Protein AF-Q7N410-F1 (afdb_monomer)

Radius of gyration: 13.57 Å; Cα contacts (8 Å, |Δi|>4): 132; chains: 1; bounding box: 37×26×32 Å

Organism: Photorhabdus laumondii subsp. laumondii (strain DSM 15139 / CIP 105565 / TT01) (NCBI:txid243265)

Nearest PDB structures (foldseek):
  3bji-assembly1_D  TM=5.152E-01  e=6.276E-02  Homo sapiens
  2x3f-assembly1_B  TM=4.974E-01  e=6.696E-02  Staphylococcus aureus subsp. aureus MRSA252
  6bqz-assembly2_B  TM=3.539E-01  e=7.622E-02  Acinetobacter baumannii
  8u9c-assembly1_A  TM=3.492E-01  e=2.148E-01  Saccharomyces cerevisiae
  8ua0-assembly1_A  TM=3.432E-01  e=2.148E-01  Saccharomyces cerevisiae

Mean predicted aligned error: 3.31 Å

Solvent-accessible surface area (backbone atoms only — not comparable to full-atom values): 5474 Å² total; per-residue (Å²): 109,70,72,56,56,52,49,27,36,76,66,63,38,63,44,75,66,71,65,65,55,78,85,38,68,70,43,63,73,53,60,43,56,53,35,43,75,39,44,89,51,43,77,36,28,41,36,36,40,50,71,73,54,64,71,37,65,29,86,87,77,73,39,61,58,49,72,65,57,52,52,49,40,36,41,75,46,38,36,39,77,40,77,48,69,33,72,81,44,84,84,64,64,126

Foldseek 3Di:
DLVVLVVQLVVQHEDEDAAQQPPDPVCVVPPQVSLQVCQVSHNAYEYEHEPVLQQDADPVPRHGDDPCNSVCCCCNRRNHPYYHYYCVRPVNPD

Sequence (94 aa):
MSRFFNFASKNKIGLDGPDIVPYQSAQMKNTYPFFNRYKGKLDLVAMAVQEPTLTYTNPKTKKAFTQEEFTNFAENDLGANIIFWSTTTPRLKQ

Structure (mmCIF, N/CA/C/O backbone):
data_AF-Q7N410-F1
#
_entry.id   AF-Q7N410-F1
#
loop_
_atom_site.group_PDB
_atom_site.id
_atom_site.type_symbol
_atom_site.label_atom_id
_atom_site.label_alt_id
_atom_site.label_comp_id
_atom_site.label_asym_id
_atom_site.label_entity_id
_atom_site.label_seq_id
_atom_site.pdbx_PDB_ins_code
_atom_site.Cartn_x
_atom_site.Cartn_y
_atom_site.Cartn_z
_atom_site.occupancy
_atom_site.B_iso_or_equiv
_atom_site.auth_seq_id
_atom_site.auth_comp_id
_atom_site.auth_asym_id
_atom_site.auth_atom_id
_atom_site.pdbx_PDB_model_num
ATOM 1 N N . MET A 1 1 ? -18.550 1.829 -0.179 1.00 87.94 1 MET A N 1
ATOM 2 C CA . MET A 1 1 ? -17.292 1.706 0.591 1.00 87.94 1 MET A CA 1
ATOM 3 C C . MET A 1 1 ? -17.264 2.505 1.899 1.00 87.94 1 MET A C 1
ATOM 5 O O . MET A 1 1 ? -17.035 1.880 2.922 1.00 87.94 1 MET A O 1
ATOM 9 N N . SER A 1 2 ? -17.563 3.814 1.955 1.00 93.44 2 SER A N 1
ATOM 10 C CA . SER A 1 2 ? -17.454 4.598 3.216 1.00 93.44 2 SER A CA 1
ATOM 11 C C . SER A 1 2 ? -18.191 4.007 4.427 1.00 93.44 2 SER A C 1
ATOM 13 O O . SER A 1 2 ? -17.664 4.017 5.533 1.00 93.44 2 SER A O 1
ATOM 15 N N . ARG A 1 3 ? -19.405 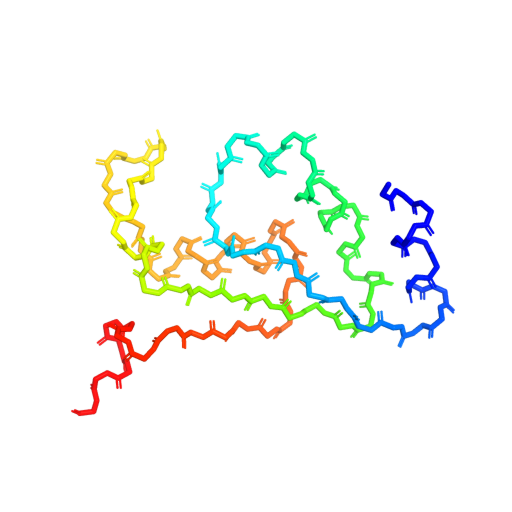3.464 4.234 1.00 97.19 3 ARG A N 1
ATOM 16 C CA . ARG A 1 3 ? -20.175 2.821 5.317 1.00 97.19 3 ARG A CA 1
ATOM 17 C C . ARG A 1 3 ? -19.437 1.622 5.923 1.00 97.19 3 ARG A C 1
ATOM 19 O O . ARG A 1 3 ? -19.476 1.451 7.132 1.00 97.19 3 ARG A O 1
ATOM 26 N N . PHE A 1 4 ? -18.759 0.836 5.089 1.00 96.62 4 PHE A N 1
ATOM 27 C CA . PHE A 1 4 ? -17.994 -0.340 5.504 1.00 96.62 4 PHE A CA 1
ATOM 28 C C . PHE A 1 4 ? -16.756 0.056 6.321 1.00 96.62 4 PHE A C 1
ATOM 30 O O . PHE A 1 4 ? -16.604 -0.406 7.444 1.00 96.62 4 PHE A O 1
ATOM 37 N N . PHE A 1 5 ? -15.948 1.000 5.826 1.00 97.62 5 PHE A N 1
ATOM 38 C CA . PHE A 1 5 ? -14.775 1.506 6.557 1.00 97.62 5 PHE A CA 1
ATOM 39 C C . PHE A 1 5 ? -15.154 2.180 7.883 1.00 97.62 5 PHE A C 1
ATOM 41 O O . PHE A 1 5 ? -14.504 1.957 8.901 1.00 97.62 5 PHE A O 1
ATOM 48 N N . ASN A 1 6 ? -16.243 2.960 7.902 1.00 97.94 6 ASN A N 1
ATOM 49 C CA . ASN A 1 6 ? -16.780 3.530 9.142 1.00 97.94 6 ASN A CA 1
ATOM 50 C C . ASN A 1 6 ? -17.192 2.455 10.145 1.00 97.94 6 ASN A C 1
ATOM 52 O O . ASN A 1 6 ? -16.945 2.610 11.338 1.00 97.94 6 ASN A O 1
ATOM 56 N N . PHE A 1 7 ? -17.851 1.397 9.674 1.00 98.31 7 PHE A N 1
ATOM 57 C CA . PHE A 1 7 ? -18.244 0.291 10.532 1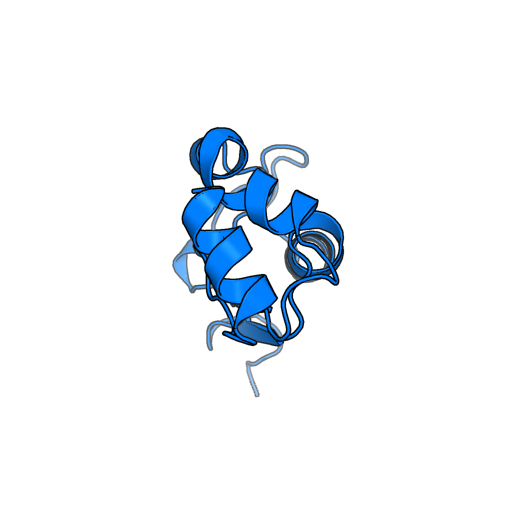.00 98.31 7 PHE A CA 1
ATOM 58 C C . PHE A 1 7 ? -17.010 -0.409 11.107 1.00 98.31 7 PHE A C 1
ATOM 60 O O . PHE A 1 7 ? -16.951 -0.606 12.315 1.00 98.31 7 PHE A O 1
ATOM 67 N N . ALA A 1 8 ? -16.010 -0.708 10.279 1.00 98.12 8 ALA A N 1
ATOM 68 C CA . ALA A 1 8 ? -14.788 -1.368 10.724 1.00 98.12 8 ALA A CA 1
ATOM 69 C C . ALA A 1 8 ? -14.024 -0.543 11.772 1.00 98.12 8 ALA A C 1
ATOM 71 O O . ALA A 1 8 ? -13.739 -1.044 12.856 1.00 98.12 8 ALA A O 1
ATOM 72 N N . SER A 1 9 ? -13.808 0.748 11.496 1.00 97.56 9 SER A N 1
ATOM 73 C CA . SER A 1 9 ? -13.153 1.688 12.416 1.00 97.56 9 SER A CA 1
ATOM 74 C C . SER A 1 9 ? -13.878 1.790 13.764 1.00 97.56 9 SER A C 1
ATOM 76 O O . SER A 1 9 ? -13.252 1.708 14.814 1.00 97.56 9 SER A O 1
ATOM 78 N N . LYS A 1 10 ? -15.215 1.900 13.766 1.00 98.06 10 LYS A N 1
ATOM 79 C CA . LYS A 1 10 ? -15.998 1.993 15.012 1.00 98.06 10 LYS A CA 1
ATOM 80 C C . LYS A 1 10 ? -16.011 0.702 15.827 1.00 98.06 10 LYS A C 1
ATOM 82 O O . LYS A 1 10 ? -16.154 0.766 17.043 1.00 98.06 10 LYS A O 1
ATOM 87 N N . ASN A 1 11 ? -15.916 -0.445 15.161 1.00 98.19 11 ASN A N 1
ATOM 88 C CA . ASN A 1 11 ? -16.052 -1.758 15.788 1.00 98.19 11 ASN A CA 1
ATOM 89 C C . ASN A 1 11 ? -14.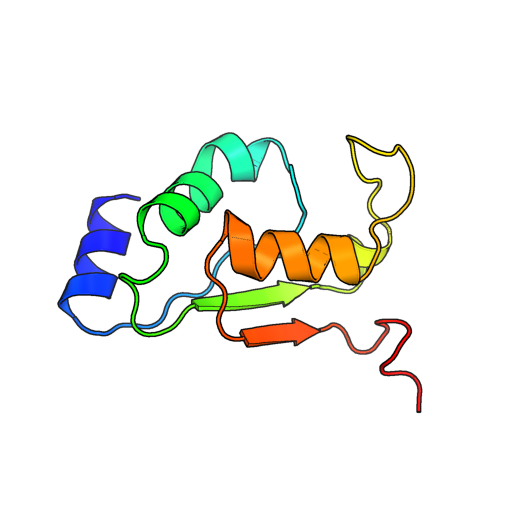714 -2.485 15.962 1.00 98.19 11 ASN A C 1
ATOM 91 O O . ASN A 1 11 ? -14.730 -3.671 16.277 1.00 98.19 11 ASN A O 1
ATOM 95 N N . LYS A 1 12 ? -13.576 -1.800 15.777 1.00 96.88 12 LYS A N 1
ATOM 96 C CA . LYS A 1 12 ? -12.237 -2.380 15.976 1.00 96.88 12 LYS A CA 1
ATOM 97 C C . LYS A 1 12 ? -11.964 -3.603 15.094 1.00 96.88 12 LYS A C 1
ATOM 99 O O . LYS A 1 12 ? -11.355 -4.583 15.513 1.00 96.88 12 LYS A O 1
ATOM 104 N N . ILE A 1 13 ? -12.462 -3.560 13.860 1.00 97.56 13 ILE A N 1
ATOM 105 C CA . ILE A 1 13 ? -12.293 -4.638 12.884 1.00 97.56 13 ILE A CA 1
ATOM 106 C C . ILE A 1 13 ? -11.124 -4.281 11.972 1.00 97.56 13 ILE A C 1
ATOM 108 O O . ILE A 1 13 ? -11.141 -3.236 11.315 1.00 97.56 13 ILE A O 1
ATOM 112 N N . GLY A 1 14 ? -10.128 -5.166 11.923 1.00 96.81 14 GLY A N 1
ATOM 113 C CA . GLY A 1 14 ? -9.032 -5.074 10.968 1.00 96.81 14 GLY A CA 1
ATOM 114 C C . GLY A 1 14 ? -9.515 -5.286 9.536 1.00 96.81 14 GLY A C 1
ATOM 115 O O . GLY A 1 14 ? -10.422 -6.084 9.295 1.00 96.81 14 GLY A O 1
ATOM 116 N N . LEU A 1 15 ? -8.916 -4.571 8.588 1.00 97.62 15 LEU A N 1
ATOM 117 C CA . LEU A 1 15 ? -9.240 -4.692 7.172 1.00 97.62 15 LEU A CA 1
ATOM 118 C C . LEU A 1 15 ? -8.051 -5.220 6.375 1.00 97.62 15 LEU A C 1
ATOM 120 O O . LEU A 1 15 ? -6.905 -4.856 6.630 1.00 97.62 15 LEU A O 1
ATOM 124 N N . ASP A 1 16 ? -8.379 -6.029 5.376 1.00 94.50 16 ASP A N 1
ATOM 125 C CA . ASP A 1 16 ? -7.501 -6.363 4.261 1.00 94.50 16 ASP A CA 1
ATOM 126 C C . ASP A 1 16 ? -8.046 -5.714 2.982 1.00 94.50 16 ASP A C 1
ATOM 128 O O . ASP A 1 16 ? -9.209 -5.285 2.919 1.00 94.50 16 ASP A O 1
ATOM 132 N N . GLY A 1 17 ? -7.192 -5.580 1.980 1.00 90.06 17 GLY A N 1
ATOM 133 C CA . GLY A 1 17 ? -7.484 -4.888 0.738 1.00 90.06 17 GLY A CA 1
ATOM 134 C C . GLY A 1 17 ? -7.046 -5.673 -0.495 1.00 90.06 17 GLY A C 1
ATOM 135 O O . GLY A 1 17 ? -6.703 -6.847 -0.424 1.00 90.06 17 GLY A O 1
ATOM 136 N N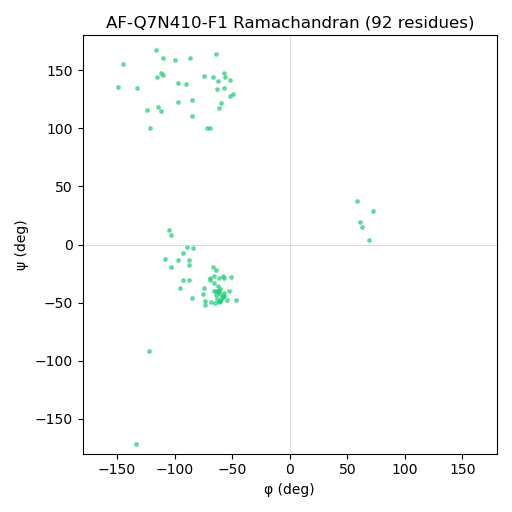 . PRO A 1 18 ? -7.116 -5.045 -1.678 1.00 93.38 18 PRO A N 1
ATOM 137 C CA . PRO A 1 18 ? -6.537 -5.626 -2.882 1.00 93.38 18 PRO A CA 1
ATOM 138 C C . PRO A 1 18 ? -5.014 -5.735 -2.740 1.00 93.38 18 PRO A C 1
ATOM 140 O O . PRO A 1 18 ? -4.412 -5.019 -1.936 1.00 93.38 18 PRO A O 1
ATOM 143 N N . ASP A 1 19 ? -4.391 -6.535 -3.604 1.00 95.88 19 ASP A N 1
ATOM 144 C CA . ASP A 1 19 ? -2.934 -6.574 -3.700 1.00 95.88 19 ASP A CA 1
ATOM 145 C C . ASP A 1 19 ? -2.353 -5.170 -3.875 1.00 95.88 19 ASP A C 1
ATOM 147 O O . ASP A 1 19 ? -2.890 -4.335 -4.616 1.00 95.88 19 ASP A O 1
ATOM 151 N N . ILE A 1 20 ? -1.222 -4.923 -3.221 1.00 96.81 20 ILE A N 1
ATOM 152 C CA . ILE A 1 20 ? -0.497 -3.667 -3.324 1.00 96.81 20 ILE A CA 1
ATOM 153 C C . ILE A 1 20 ? 0.083 -3.589 -4.731 1.00 96.81 20 ILE A 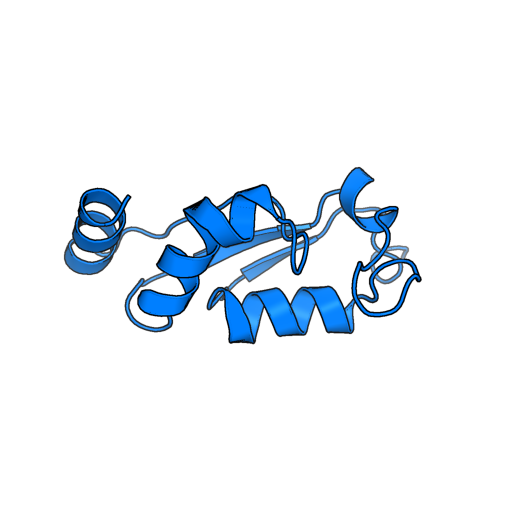C 1
ATOM 155 O O . ILE A 1 20 ? 1.125 -4.150 -5.041 1.00 96.81 20 ILE A O 1
ATOM 159 N N . VAL A 1 21 ? -0.595 -2.838 -5.586 1.00 96.88 21 VAL A N 1
ATOM 160 C CA . VAL A 1 21 ? -0.077 -2.380 -6.873 1.00 96.88 21 VAL A CA 1
ATOM 161 C C . VAL A 1 21 ? -0.117 -0.856 -6.854 1.00 96.88 21 VAL A C 1
ATOM 163 O O . VAL A 1 21 ? -1.203 -0.282 -7.030 1.00 96.88 21 VAL A O 1
ATOM 166 N N . PRO A 1 22 ? 1.018 -0.180 -6.594 1.00 97.19 22 PR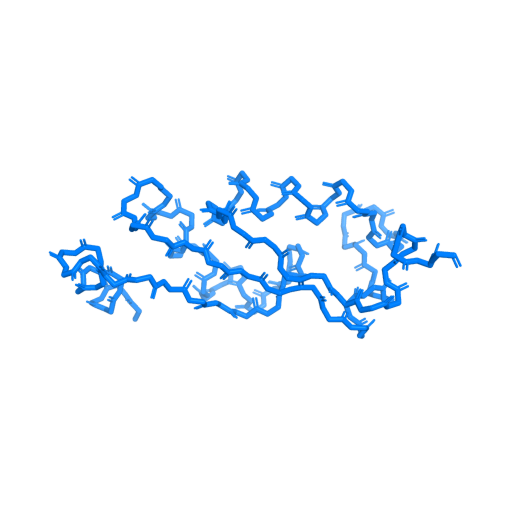O A N 1
ATOM 167 C CA . PRO A 1 22 ? 1.037 1.270 -6.493 1.00 97.19 22 PRO A CA 1
ATOM 168 C C . PRO A 1 22 ? 0.502 1.922 -7.769 1.00 97.19 22 PRO A C 1
ATOM 170 O O . PRO A 1 22 ? 0.836 1.536 -8.890 1.00 97.19 22 PRO A O 1
ATOM 173 N N . TYR A 1 23 ? -0.359 2.925 -7.597 1.00 96.31 23 TYR A N 1
ATOM 174 C CA . TYR A 1 23 ? -0.933 3.719 -8.693 1.00 96.31 23 TYR A CA 1
ATOM 175 C C . TYR A 1 23 ? -1.807 2.948 -9.700 1.00 96.31 23 TYR A C 1
ATOM 177 O O . TYR A 1 23 ? -2.126 3.478 -10.768 1.00 96.31 23 TYR A O 1
ATOM 185 N N . GLN A 1 24 ? -2.245 1.729 -9.373 1.00 95.31 24 GLN A N 1
ATOM 186 C CA . GLN A 1 24 ? -3.173 0.968 -10.211 1.00 95.31 24 GLN A CA 1
ATOM 187 C C . GLN A 1 24 ? -4.486 1.754 -10.393 1.00 95.31 24 GLN A C 1
ATOM 189 O O . GLN A 1 24 ? -5.155 2.108 -9.421 1.00 95.31 24 GLN A O 1
ATOM 194 N N . SER A 1 25 ? -4.859 2.047 -11.645 1.00 94.88 25 SER A N 1
ATOM 195 C CA . SER A 1 25 ? -5.931 3.007 -11.966 1.00 94.88 25 SER A CA 1
ATOM 196 C C . SER A 1 25 ? -7.295 2.665 -11.351 1.00 94.88 25 SER A C 1
ATOM 198 O O . SER A 1 25 ? -7.968 3.543 -10.812 1.00 94.88 25 SER A O 1
ATOM 200 N N . ALA A 1 26 ? -7.709 1.400 -11.406 1.00 95.00 26 ALA A N 1
ATOM 201 C CA . ALA A 1 26 ? -8.966 0.941 -10.826 1.00 95.00 26 ALA A CA 1
ATOM 202 C C . ALA A 1 26 ? -8.968 1.057 -9.294 1.00 95.00 26 ALA A C 1
ATOM 204 O O . ALA A 1 26 ? -9.972 1.487 -8.730 1.00 95.00 26 ALA A O 1
ATOM 205 N N . GLN A 1 27 ? -7.863 0.746 -8.615 1.00 96.31 27 GLN A N 1
ATOM 206 C CA . GLN A 1 27 ? -7.783 0.850 -7.155 1.00 96.31 27 GLN A CA 1
ATOM 207 C C . GLN A 1 27 ? -7.674 2.300 -6.682 1.00 96.31 27 GLN A C 1
ATOM 209 O O . GLN A 1 27 ? -8.343 2.674 -5.719 1.00 96.31 27 GLN A O 1
ATOM 214 N N . MET A 1 28 ? -6.939 3.146 -7.410 1.00 96.94 28 MET A N 1
ATOM 215 C CA . MET A 1 28 ? -6.876 4.591 -7.157 1.00 96.94 28 MET A CA 1
ATOM 216 C C . MET A 1 28 ? -8.240 5.280 -7.302 1.00 96.94 28 MET A C 1
ATOM 218 O O . MET A 1 28 ? -8.483 6.285 -6.644 1.00 96.94 28 MET A O 1
ATOM 222 N N . LYS A 1 29 ? -9.141 4.752 -8.141 1.00 97.00 29 LYS A N 1
ATOM 223 C CA . LYS A 1 29 ? -10.515 5.266 -8.303 1.00 97.00 29 LYS A CA 1
ATOM 224 C C . LYS A 1 29 ? -11.515 4.669 -7.311 1.00 97.00 29 LYS A C 1
ATOM 226 O O . LYS A 1 29 ? -12.593 5.230 -7.140 1.00 97.00 29 LYS A O 1
ATOM 231 N N . ASN A 1 30 ? -11.172 3.547 -6.679 1.00 95.44 30 ASN A N 1
ATOM 232 C CA . ASN A 1 30 ? -12.072 2.795 -5.815 1.00 95.44 30 ASN A CA 1
ATOM 233 C C . ASN A 1 30 ? -11.486 2.643 -4.411 1.00 95.44 30 ASN A C 1
ATOM 235 O O . ASN A 1 30 ? -11.718 3.495 -3.563 1.00 95.44 30 ASN A O 1
ATOM 239 N N . THR A 1 31 ? -10.755 1.563 -4.146 1.00 96.25 31 THR A N 1
ATOM 240 C CA . THR A 1 31 ? -10.453 1.105 -2.785 1.00 96.25 31 THR A CA 1
ATOM 241 C C . THR A 1 31 ? -9.389 1.939 -2.064 1.00 96.25 31 THR A C 1
ATOM 243 O O . THR A 1 31 ? -9.578 2.283 -0.896 1.00 96.25 31 THR A O 1
ATOM 246 N N . TYR A 1 32 ? -8.296 2.316 -2.736 1.00 97.81 32 TYR A N 1
ATOM 247 C CA . TYR A 1 32 ? -7.163 2.998 -2.091 1.00 97.81 32 TYR A CA 1
ATOM 248 C C . TYR A 1 32 ? -7.510 4.356 -1.457 1.00 97.81 32 TYR A C 1
ATOM 250 O O . TYR A 1 32 ? -7.057 4.601 -0.339 1.00 97.81 32 TYR A O 1
ATOM 258 N N . PRO A 1 33 ? -8.352 5.223 -2.059 1.00 98.06 33 PRO A N 1
ATOM 259 C CA . PRO A 1 33 ? -8.791 6.456 -1.403 1.00 98.06 33 PRO A CA 1
ATOM 260 C C . PRO A 1 33 ? -9.478 6.248 -0.049 1.00 98.06 33 PRO A C 1
ATOM 262 O O . PRO A 1 33 ? -9.422 7.134 0.808 1.00 98.06 33 PRO A O 1
ATOM 265 N N . PHE A 1 34 ? -10.138 5.103 0.163 1.00 98.00 34 PHE A N 1
ATOM 266 C CA . PHE A 1 34 ? -10.734 4.790 1.461 1.00 98.00 34 PHE A CA 1
ATOM 267 C C . PHE A 1 34 ? -9.652 4.424 2.472 1.00 98.00 34 PHE A C 1
ATOM 269 O O . PHE A 1 34 ? -9.616 5.037 3.531 1.00 98.00 34 PHE A O 1
ATOM 276 N N . PHE A 1 35 ? -8.712 3.543 2.133 1.00 98.12 35 PHE A N 1
ATOM 277 C CA . PHE A 1 35 ? -7.561 3.275 3.003 1.00 98.12 35 PHE A CA 1
ATOM 278 C C . PHE A 1 35 ? -6.805 4.563 3.359 1.00 98.12 35 PHE A C 1
ATOM 280 O O . PHE A 1 35 ? -6.646 4.867 4.538 1.00 98.12 35 PHE A O 1
ATOM 287 N N . ASN A 1 36 ? -6.506 5.413 2.372 1.00 98.00 36 ASN A N 1
ATOM 288 C CA . ASN A 1 36 ? -5.832 6.694 2.587 1.00 98.00 36 ASN A CA 1
ATOM 289 C C . ASN A 1 36 ? -6.577 7.625 3.567 1.00 98.00 36 ASN A C 1
ATOM 291 O O . ASN A 1 36 ? -5.977 8.209 4.469 1.00 98.00 36 ASN A O 1
ATOM 295 N N . ARG A 1 37 ? -7.906 7.736 3.434 1.00 97.69 37 ARG A N 1
ATOM 296 C CA . ARG A 1 37 ? -8.757 8.567 4.308 1.00 97.69 37 ARG A CA 1
ATOM 297 C C . ARG A 1 37 ? -8.867 8.026 5.741 1.00 97.69 37 ARG A C 1
ATOM 299 O O . ARG A 1 37 ? -9.124 8.800 6.676 1.00 97.69 37 ARG A O 1
ATOM 306 N N . TYR A 1 38 ? -8.743 6.710 5.901 1.00 97.06 38 TYR A N 1
ATOM 307 C CA . TYR A 1 38 ? -8.875 6.002 7.176 1.00 97.06 38 TYR A CA 1
ATOM 308 C C . TYR A 1 38 ? -7.530 5.585 7.784 1.00 97.06 38 TYR A C 1
ATOM 310 O O . TYR A 1 38 ? -7.528 4.908 8.811 1.00 97.06 38 TYR A O 1
ATOM 318 N N . LYS A 1 39 ? -6.400 6.034 7.223 1.00 95.19 39 LYS A N 1
ATOM 319 C CA . LYS A 1 39 ? -5.076 5.864 7.835 1.00 95.19 39 LYS A CA 1
ATOM 320 C C . LYS A 1 39 ? -5.096 6.300 9.299 1.00 95.19 39 LYS A C 1
ATOM 322 O O . LYS A 1 39 ? -5.600 7.377 9.621 1.00 95.19 39 LYS A O 1
ATOM 327 N N . GLY A 1 40 ? -4.585 5.436 10.172 1.00 94.31 40 GLY A N 1
ATOM 328 C CA . GLY A 1 40 ? -4.560 5.650 11.621 1.00 94.31 40 GLY A CA 1
ATOM 329 C C . GLY A 1 40 ? -5.928 5.616 12.319 1.00 94.31 40 GLY A C 1
ATOM 330 O O . GLY A 1 40 ? -5.990 5.878 13.514 1.00 94.31 40 GLY A O 1
ATOM 331 N N . LYS A 1 41 ? -7.025 5.322 11.605 1.00 96.56 41 LYS A N 1
ATOM 332 C CA . LYS A 1 41 ? -8.385 5.185 12.172 1.00 96.56 41 LYS A CA 1
ATOM 333 C C . LYS A 1 41 ? -8.881 3.740 12.208 1.00 96.56 41 LYS A C 1
ATOM 335 O O . LYS A 1 41 ? -9.936 3.481 12.782 1.00 96.56 41 LYS A O 1
ATOM 340 N N . LEU A 1 42 ? -8.192 2.836 11.520 1.00 96.94 42 LEU A N 1
ATOM 341 C CA . LEU A 1 42 ? -8.449 1.400 11.552 1.00 96.94 42 LEU A CA 1
ATOM 342 C C . LEU A 1 42 ? -7.475 0.764 12.542 1.00 96.94 42 LEU A C 1
ATOM 344 O O . LEU A 1 42 ? -6.303 1.133 12.553 1.00 96.94 42 LEU A O 1
ATOM 348 N N . ASP A 1 43 ? -7.962 -0.187 13.336 1.00 95.81 43 ASP A N 1
ATOM 349 C CA . ASP A 1 43 ? -7.149 -0.883 14.341 1.00 95.81 43 ASP A CA 1
ATOM 350 C C . ASP A 1 43 ? -6.047 -1.736 13.703 1.00 95.81 43 ASP A C 1
ATOM 352 O O . ASP A 1 43 ? -4.961 -1.874 14.263 1.00 95.81 43 ASP A O 1
ATOM 356 N N . LEU A 1 44 ? -6.327 -2.299 12.525 1.00 97.62 44 LEU A N 1
ATOM 357 C CA . LEU A 1 44 ? -5.367 -3.059 11.740 1.00 97.62 44 LEU A CA 1
ATOM 358 C C . LEU A 1 44 ? -5.666 -2.911 10.248 1.00 97.62 44 LEU A C 1
ATOM 360 O O . LEU A 1 44 ? -6.811 -3.047 9.812 1.00 97.62 44 LEU A O 1
ATOM 364 N N . VAL A 1 45 ? -4.618 -2.692 9.468 1.00 98.25 45 VAL A N 1
ATOM 365 C CA . VAL A 1 45 ? -4.606 -2.840 8.017 1.00 98.25 45 VAL A CA 1
ATOM 366 C C . VAL A 1 45 ? -3.499 -3.822 7.668 1.00 98.25 45 VAL A C 1
ATOM 368 O O . VAL A 1 45 ? -2.321 -3.554 7.908 1.00 98.25 45 VAL A O 1
ATOM 371 N N . ALA A 1 46 ? -3.872 -4.964 7.111 1.00 97.69 46 ALA A N 1
ATOM 372 C CA . ALA A 1 46 ? -2.928 -5.895 6.509 1.00 97.69 46 ALA A CA 1
ATOM 373 C C . ALA A 1 46 ? -3.132 -5.873 4.996 1.00 97.69 46 ALA A C 1
ATOM 375 O O . ALA A 1 46 ? -4.246 -5.633 4.557 1.00 97.69 46 ALA A O 1
ATOM 376 N N . MET A 1 47 ? -2.070 -6.035 4.212 1.00 97.38 47 MET A N 1
ATOM 377 C CA . MET A 1 47 ? -2.138 -6.001 2.746 1.00 97.38 47 MET A CA 1
ATOM 378 C C . MET A 1 47 ? -1.137 -6.989 2.151 1.00 97.38 47 MET A C 1
ATOM 380 O O . MET A 1 47 ? -0.122 -7.292 2.781 1.00 97.38 47 MET A O 1
ATOM 384 N N . ALA A 1 48 ? -1.375 -7.460 0.927 1.00 96.25 48 ALA A N 1
ATOM 385 C CA . ALA A 1 48 ? -0.516 -8.447 0.273 1.00 96.25 48 ALA A CA 1
ATOM 386 C C . ALA A 1 48 ? 0.255 -7.891 -0.938 1.00 96.25 48 ALA A C 1
ATOM 388 O O . ALA A 1 48 ? -0.250 -7.060 -1.689 1.00 96.25 48 ALA A O 1
ATOM 389 N N . VAL A 1 49 ? 1.466 -8.407 -1.160 1.00 95.69 49 VAL A N 1
ATOM 390 C CA . VAL A 1 49 ? 2.211 -8.335 -2.428 1.00 95.69 49 VAL A CA 1
ATOM 391 C C . VAL A 1 49 ? 2.291 -9.755 -2.990 1.00 95.69 49 VAL A C 1
ATOM 393 O O . VAL A 1 49 ? 2.927 -10.617 -2.388 1.00 95.69 49 VAL A O 1
ATOM 396 N N . GLN A 1 50 ? 1.661 -10.018 -4.136 1.00 92.81 50 GLN A N 1
ATOM 397 C CA . GLN A 1 50 ? 1.586 -11.359 -4.746 1.00 92.81 50 GLN A CA 1
ATOM 398 C C . GLN A 1 50 ? 2.606 -11.555 -5.878 1.00 92.81 50 GLN A C 1
ATOM 400 O O . GLN A 1 50 ? 3.030 -10.569 -6.484 1.00 92.81 50 GLN A O 1
ATOM 405 N N . GLU A 1 51 ? 2.951 -12.809 -6.230 1.00 91.25 51 GLU A N 1
ATOM 406 C CA . GLU A 1 51 ? 3.917 -13.111 -7.310 1.00 91.25 51 GLU A CA 1
ATOM 407 C C . GLU A 1 51 ? 3.671 -12.298 -8.600 1.00 91.25 51 GLU A C 1
ATOM 409 O O . GLU A 1 51 ? 4.628 -11.703 -9.104 1.00 91.25 51 GLU A O 1
ATOM 414 N N . PRO A 1 52 ? 2.432 -12.191 -9.137 1.00 91.81 52 PRO A N 1
ATOM 415 C CA . PRO A 1 52 ? 2.206 -11.466 -10.387 1.00 91.81 52 PRO A CA 1
ATOM 416 C C . PRO A 1 52 ? 2.562 -9.980 -10.271 1.00 91.81 52 PRO A C 1
ATOM 418 O O . PRO A 1 52 ? 3.113 -9.399 -11.208 1.00 91.81 52 PRO A O 1
ATOM 421 N N . THR A 1 53 ? 2.310 -9.372 -9.108 1.00 91.44 53 THR A N 1
ATOM 422 C CA . THR A 1 53 ? 2.532 -7.936 -8.883 1.00 91.44 53 THR A CA 1
ATOM 423 C C . THR A 1 53 ? 4.005 -7.541 -8.951 1.00 91.44 53 THR A C 1
ATOM 425 O O . THR A 1 53 ? 4.312 -6.434 -9.391 1.00 91.44 53 THR A O 1
ATOM 428 N N . LEU A 1 54 ? 4.923 -8.463 -8.640 1.00 91.06 54 LEU A N 1
ATOM 429 C CA . LEU A 1 54 ? 6.371 -8.246 -8.750 1.00 91.06 54 LEU A CA 1
ATOM 430 C C . LEU A 1 54 ? 6.828 -8.019 -10.201 1.00 91.06 54 LEU A C 1
ATOM 432 O O . LEU A 1 54 ? 7.877 -7.422 -10.434 1.00 91.06 54 LEU A O 1
ATOM 436 N N . THR A 1 55 ? 6.043 -8.475 -11.181 1.00 92.31 55 THR A N 1
ATOM 437 C CA . THR A 1 55 ? 6.342 -8.314 -12.615 1.00 92.31 55 THR A CA 1
ATOM 438 C C . THR A 1 55 ? 5.718 -7.058 -13.224 1.00 92.31 55 THR A C 1
ATOM 440 O O . THR A 1 55 ? 5.985 -6.722 -14.380 1.00 92.31 55 THR A O 1
ATOM 443 N N . TYR A 1 56 ? 4.877 -6.345 -12.471 1.00 95.00 56 TYR A N 1
ATOM 444 C CA . TYR A 1 56 ? 4.153 -5.196 -12.999 1.00 95.00 56 TYR A CA 1
ATOM 445 C C . TYR A 1 56 ? 5.063 -3.984 -13.168 1.00 95.00 56 TYR A C 1
ATOM 447 O O . TYR A 1 56 ? 5.976 -3.726 -12.385 1.00 95.00 56 TYR A O 1
ATOM 455 N N . THR A 1 57 ? 4.778 -3.211 -14.214 1.00 95.31 57 THR A N 1
ATOM 456 C CA . THR A 1 57 ? 5.510 -1.982 -14.509 1.00 95.31 57 THR A CA 1
ATOM 457 C C . THR A 1 57 ? 4.923 -0.821 -13.722 1.00 95.31 57 THR A C 1
ATOM 459 O O . THR A 1 57 ? 3.742 -0.493 -13.854 1.00 95.31 57 THR A O 1
ATOM 462 N N . ASN A 1 58 ? 5.774 -0.148 -12.959 1.00 94.81 58 ASN A N 1
ATOM 463 C CA . ASN A 1 58 ? 5.451 1.094 -12.293 1.00 94.81 58 ASN A CA 1
ATOM 464 C C . ASN A 1 58 ? 5.098 2.166 -13.339 1.00 94.81 58 ASN A C 1
ATOM 466 O O . ASN A 1 58 ? 5.946 2.550 -14.154 1.00 94.81 58 ASN A O 1
ATOM 470 N N . PRO A 1 59 ? 3.861 2.700 -13.337 1.00 93.06 59 PRO A N 1
ATOM 471 C CA . PRO A 1 59 ? 3.429 3.645 -14.358 1.00 93.06 59 PRO A CA 1
ATOM 472 C C . PRO A 1 59 ? 4.177 4.983 -14.291 1.00 93.06 59 PRO A C 1
ATOM 474 O O . PRO A 1 59 ? 4.189 5.694 -15.302 1.00 93.06 59 PRO A O 1
ATOM 477 N N . LYS A 1 60 ? 4.811 5.316 -13.155 1.00 92.88 60 LYS A N 1
ATOM 478 C CA . LYS A 1 60 ? 5.610 6.534 -12.962 1.00 92.88 60 LYS A CA 1
ATOM 479 C C . LYS A 1 60 ? 7.055 6.376 -13.437 1.00 92.88 60 LYS A C 1
ATOM 481 O O . LYS A 1 60 ? 7.545 7.253 -14.137 1.00 92.88 60 LYS A O 1
ATOM 486 N N . THR A 1 61 ? 7.725 5.275 -13.088 1.00 94.50 61 THR A N 1
ATOM 487 C CA . THR A 1 61 ? 9.161 5.074 -13.385 1.00 94.50 61 THR A CA 1
ATOM 488 C C . THR A 1 61 ? 9.421 4.250 -14.646 1.00 94.50 61 THR A C 1
ATOM 490 O O . THR A 1 61 ? 10.547 4.225 -15.138 1.00 94.50 61 THR A O 1
ATOM 493 N N . LYS A 1 62 ? 8.386 3.585 -15.182 1.00 95.75 62 LYS A N 1
ATOM 494 C CA . LYS A 1 62 ? 8.445 2.664 -16.333 1.00 95.75 62 LYS A CA 1
ATOM 495 C C . LYS A 1 62 ? 9.353 1.445 -16.122 1.00 95.75 62 LYS A C 1
ATOM 497 O O . LYS A 1 62 ? 9.739 0.795 -17.088 1.00 95.75 62 LYS A O 1
ATOM 502 N N . LYS A 1 63 ? 9.673 1.117 -14.869 1.00 95.19 63 LYS A N 1
ATOM 503 C CA . LYS A 1 63 ? 10.435 -0.074 -14.462 1.00 95.19 63 LYS A CA 1
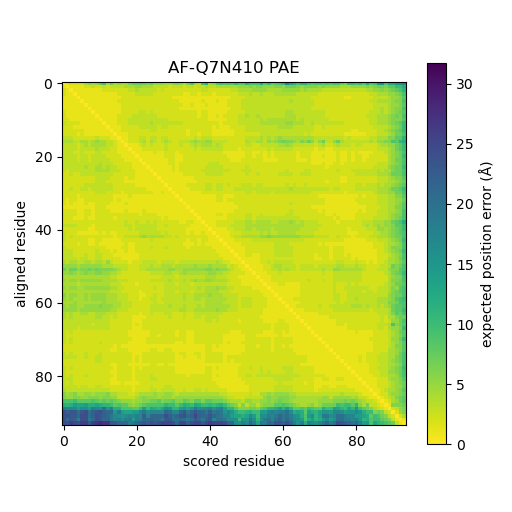ATOM 504 C C . LYS A 1 63 ? 9.557 -0.990 -13.611 1.00 95.19 63 LYS A C 1
ATOM 506 O O . LYS A 1 63 ? 8.484 -0.573 -13.186 1.00 95.19 63 LYS A O 1
ATOM 511 N N . ALA A 1 64 ? 9.994 -2.225 -13.367 1.00 94.25 64 ALA A N 1
ATOM 512 C CA . ALA A 1 64 ? 9.363 -3.063 -12.350 1.00 94.25 64 ALA A CA 1
ATOM 513 C C . ALA A 1 64 ? 9.398 -2.359 -10.983 1.00 94.25 64 ALA A C 1
ATOM 515 O O . ALA A 1 64 ? 10.332 -1.600 -10.708 1.00 94.25 64 ALA A O 1
ATOM 516 N N . PHE A 1 65 ? 8.382 -2.598 -10.156 1.00 94.69 65 PHE A N 1
ATOM 517 C CA . PHE A 1 65 ? 8.330 -2.015 -8.819 1.00 94.69 65 PHE A CA 1
ATOM 518 C C . PHE A 1 65 ? 9.495 -2.487 -7.950 1.00 94.69 65 PHE A C 1
ATOM 520 O O . PHE A 1 65 ? 9.866 -3.663 -7.961 1.00 94.69 65 PHE A O 1
ATOM 527 N N . THR A 1 66 ? 10.047 -1.573 -7.158 1.00 93.06 66 THR A N 1
ATOM 528 C CA . THR A 1 66 ? 11.006 -1.937 -6.111 1.00 93.06 66 THR A CA 1
ATOM 529 C C . THR A 1 66 ? 10.279 -2.316 -4.822 1.00 93.06 66 THR A C 1
ATOM 531 O O . THR A 1 66 ? 9.129 -1.942 -4.591 1.00 93.06 66 THR A O 1
ATOM 534 N N . GLN A 1 67 ? 10.970 -3.038 -3.937 1.00 91.62 67 GLN A N 1
ATOM 535 C CA . GLN A 1 67 ? 10.447 -3.326 -2.600 1.00 91.62 67 GLN A CA 1
ATOM 536 C C . GLN A 1 67 ? 10.114 -2.035 -1.837 1.00 91.62 67 GLN A C 1
ATOM 538 O O . GLN A 1 67 ? 9.071 -1.953 -1.200 1.00 91.62 67 GLN A O 1
ATOM 543 N N . GLU A 1 68 ? 10.979 -1.024 -1.933 1.00 93.94 68 GLU A N 1
ATOM 544 C CA . GLU A 1 68 ? 10.771 0.274 -1.292 1.00 93.94 68 GLU A CA 1
ATOM 545 C C . GLU A 1 68 ? 9.515 0.973 -1.821 1.00 93.94 68 GLU A C 1
ATOM 547 O O . GLU A 1 68 ? 8.754 1.530 -1.037 1.00 93.94 68 GLU A O 1
ATOM 552 N N . GLU A 1 69 ? 9.248 0.897 -3.127 1.00 96.06 69 GLU A N 1
ATOM 553 C CA . GLU A 1 69 ? 8.032 1.463 -3.717 1.00 96.06 69 GLU A CA 1
ATOM 554 C C . GLU A 1 69 ? 6.764 0.772 -3.194 1.00 96.06 69 GLU A C 1
ATOM 556 O O . GLU A 1 69 ? 5.783 1.457 -2.895 1.00 96.06 69 GLU A O 1
ATOM 561 N N . PHE A 1 70 ? 6.782 -0.557 -3.032 1.00 96.44 70 PHE A N 1
ATOM 562 C CA . PHE A 1 70 ? 5.676 -1.287 -2.406 1.00 96.44 70 PHE A CA 1
ATOM 563 C C . PHE A 1 70 ? 5.496 -0.900 -0.936 1.00 96.44 70 PHE A C 1
ATOM 565 O O . PHE A 1 70 ? 4.384 -0.555 -0.539 1.00 96.44 70 PHE A O 1
ATOM 572 N N . THR A 1 71 ? 6.573 -0.925 -0.144 1.00 96.06 71 THR A N 1
ATOM 573 C CA . THR A 1 71 ? 6.528 -0.610 1.292 1.00 96.06 71 THR A CA 1
ATOM 574 C C . THR A 1 71 ? 6.057 0.819 1.529 1.00 96.06 71 THR A C 1
ATOM 576 O O . THR A 1 71 ? 5.115 1.036 2.287 1.00 96.06 71 THR A O 1
ATOM 579 N N . ASN A 1 72 ? 6.64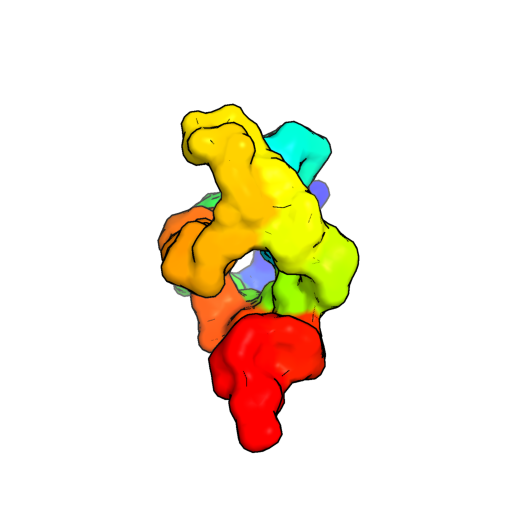4 1.791 0.826 1.00 97.25 72 ASN A N 1
ATOM 580 C CA . ASN A 1 72 ? 6.296 3.201 0.960 1.00 97.25 72 ASN A CA 1
ATOM 581 C C . ASN A 1 72 ? 4.819 3.434 0.615 1.00 97.25 72 ASN A C 1
ATOM 583 O O . ASN A 1 72 ? 4.100 4.057 1.391 1.00 97.25 72 ASN A O 1
ATOM 587 N N . PHE A 1 73 ? 4.332 2.872 -0.494 1.00 97.75 73 PHE A N 1
ATOM 588 C CA . PHE A 1 73 ? 2.923 3.006 -0.855 1.00 97.75 73 PHE A CA 1
ATOM 589 C C . PHE A 1 73 ? 1.999 2.330 0.174 1.00 97.75 73 PHE A C 1
ATOM 591 O O . PHE A 1 73 ? 0.993 2.906 0.587 1.00 97.75 73 PHE A O 1
ATOM 598 N N . ALA A 1 74 ? 2.337 1.128 0.639 1.00 97.50 74 ALA A N 1
ATOM 599 C CA . ALA A 1 74 ? 1.537 0.421 1.634 1.00 97.50 74 ALA A CA 1
ATOM 600 C C . ALA A 1 74 ? 1.425 1.209 2.951 1.00 97.50 74 ALA A C 1
ATOM 602 O O . ALA A 1 74 ? 0.321 1.423 3.452 1.00 97.50 74 ALA A O 1
ATOM 603 N N . GLU A 1 75 ? 2.540 1.698 3.484 1.00 97.00 75 GLU A N 1
ATOM 604 C CA . GLU A 1 75 ? 2.575 2.425 4.755 1.00 97.00 75 GLU A CA 1
ATOM 605 C C . GLU A 1 75 ? 1.992 3.837 4.610 1.00 97.00 75 GLU A C 1
ATOM 607 O O . GLU A 1 75 ? 1.067 4.223 5.332 1.00 97.00 75 GLU A O 1
ATOM 612 N N . ASN A 1 76 ? 2.477 4.606 3.634 1.00 97.31 76 ASN A N 1
ATOM 613 C CA . ASN A 1 76 ? 2.186 6.033 3.542 1.00 97.31 76 ASN A CA 1
ATOM 614 C C . ASN A 1 76 ? 0.908 6.345 2.766 1.00 97.31 76 ASN A C 1
ATOM 616 O O . ASN A 1 76 ? 0.237 7.327 3.095 1.00 97.31 76 ASN A O 1
ATOM 620 N N . ASP A 1 77 ? 0.513 5.539 1.779 1.00 96.81 77 ASP A N 1
ATOM 621 C CA . ASP A 1 77 ? -0.734 5.759 1.040 1.00 96.81 77 ASP A CA 1
ATOM 622 C C . ASP A 1 77 ? -1.900 4.946 1.606 1.00 96.81 77 ASP 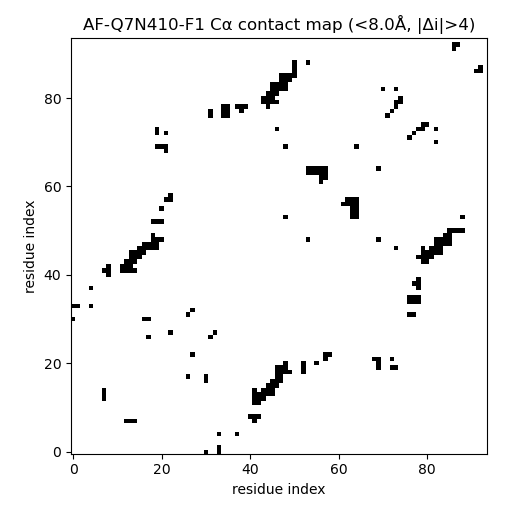A C 1
ATOM 624 O O . ASP A 1 77 ? -3.012 5.480 1.668 1.00 96.81 77 ASP A O 1
ATOM 628 N N . LEU A 1 78 ? -1.667 3.707 2.054 1.00 97.75 78 LEU A N 1
ATOM 629 C CA . LEU A 1 78 ? -2.734 2.795 2.498 1.00 97.75 78 LEU A CA 1
ATOM 630 C C . LEU A 1 78 ? -2.846 2.670 4.026 1.00 97.75 78 LEU A C 1
ATOM 632 O O . LEU A 1 78 ? -3.906 2.294 4.524 1.00 97.75 78 LEU A O 1
ATOM 636 N N . GLY A 1 79 ? -1.804 3.036 4.778 1.00 97.19 79 GLY A N 1
ATOM 637 C CA . GLY A 1 79 ? -1.778 2.892 6.236 1.00 97.19 79 GLY A CA 1
ATOM 638 C C . GLY A 1 79 ? -1.632 1.448 6.702 1.00 97.19 79 GLY A C 1
ATOM 639 O O . GLY A 1 79 ? -2.147 1.117 7.767 1.00 97.19 79 GLY A O 1
ATOM 640 N N . ALA A 1 80 ? -0.990 0.597 5.899 1.00 97.81 80 ALA A N 1
ATOM 641 C CA . ALA A 1 80 ? -0.746 -0.796 6.239 1.00 97.81 80 ALA A CA 1
ATOM 642 C C . ALA A 1 80 ? 0.155 -0.914 7.475 1.00 97.81 80 ALA A C 1
ATOM 644 O O . ALA A 1 80 ? 1.190 -0.261 7.576 1.00 97.81 80 ALA A O 1
ATOM 645 N N . ASN A 1 81 ? -0.238 -1.784 8.401 1.00 97.19 81 ASN A N 1
ATOM 646 C CA . ASN A 1 81 ? 0.561 -2.194 9.552 1.00 97.19 81 ASN A CA 1
ATOM 647 C C . ASN A 1 81 ? 1.374 -3.457 9.248 1.00 97.19 81 ASN A C 1
ATOM 649 O O . ASN A 1 81 ? 2.437 -3.663 9.825 1.00 97.19 81 ASN A O 1
ATOM 653 N N . ILE A 1 82 ? 0.845 -4.322 8.378 1.00 97.00 82 ILE A N 1
ATOM 654 C CA . ILE A 1 82 ? 1.445 -5.604 8.005 1.00 97.00 82 ILE A CA 1
ATOM 655 C C . ILE A 1 82 ? 1.419 -5.729 6.484 1.00 97.00 82 ILE A C 1
ATOM 657 O O . ILE A 1 82 ? 0.389 -5.488 5.853 1.00 97.00 82 ILE A O 1
ATOM 661 N N . ILE A 1 83 ? 2.545 -6.153 5.910 1.00 96.38 83 ILE A N 1
ATOM 662 C CA . ILE A 1 83 ? 2.648 -6.521 4.498 1.00 96.38 83 ILE A CA 1
ATOM 663 C C . ILE A 1 83 ? 2.944 -8.018 4.411 1.00 96.38 83 ILE A C 1
ATOM 665 O O . ILE A 1 83 ? 3.987 -8.481 4.877 1.00 96.38 83 ILE A O 1
ATOM 669 N N . PHE A 1 84 ? 2.037 -8.771 3.794 1.00 95.25 84 PHE A N 1
ATOM 670 C CA . PHE A 1 84 ? 2.251 -10.166 3.435 1.00 95.25 84 PHE A CA 1
ATOM 671 C C . PHE A 1 84 ? 2.975 -10.239 2.093 1.00 95.25 84 PHE A C 1
ATOM 673 O O . PHE A 1 84 ? 2.420 -9.903 1.049 1.00 95.25 84 PHE A O 1
ATOM 680 N N . TRP A 1 85 ? 4.233 -10.666 2.122 1.00 94.50 85 TRP A N 1
ATOM 681 C CA . TRP A 1 85 ? 5.069 -10.771 0.931 1.00 94.50 85 TRP A CA 1
ATOM 682 C C . TRP A 1 85 ? 4.943 -12.148 0.281 1.00 94.50 85 TRP A C 1
ATOM 684 O O . TRP A 1 85 ? 5.003 -13.171 0.962 1.00 94.50 85 TRP A O 1
ATOM 694 N N . SER A 1 86 ? 4.858 -12.177 -1.049 1.00 91.25 86 SER A N 1
ATOM 695 C CA . SER A 1 86 ? 5.036 -13.399 -1.835 1.00 91.25 86 SER A CA 1
ATOM 696 C C . SER A 1 86 ? 6.388 -14.042 -1.530 1.00 91.25 86 SER A C 1
ATOM 698 O O . SER A 1 86 ? 7.402 -13.355 -1.386 1.00 91.25 86 SER A O 1
ATOM 700 N N . THR A 1 87 ? 6.419 -15.374 -1.520 1.00 88.25 87 THR A N 1
ATOM 701 C CA . THR A 1 87 ? 7.630 -16.173 -1.267 1.00 88.25 87 THR A CA 1
ATOM 702 C C . THR A 1 87 ? 8.768 -15.894 -2.248 1.00 88.25 87 THR A C 1
ATOM 704 O O . THR A 1 87 ? 9.938 -16.022 -1.899 1.00 88.25 87 THR A O 1
ATOM 707 N N . THR A 1 88 ? 8.444 -15.461 -3.468 1.00 85.25 88 THR A N 1
ATOM 708 C CA . THR A 1 88 ? 9.442 -15.157 -4.502 1.00 85.25 88 THR A CA 1
ATOM 709 C C . THR A 1 88 ? 10.031 -13.752 -4.390 1.00 85.25 88 THR A C 1
ATOM 711 O O . THR A 1 88 ? 10.943 -13.414 -5.152 1.00 85.25 88 THR A O 1
ATOM 714 N N . THR A 1 89 ? 9.549 -12.941 -3.437 1.00 80.81 89 THR A N 1
ATOM 715 C CA . THR A 1 89 ? 10.077 -11.599 -3.169 1.00 80.81 89 THR A CA 1
ATOM 716 C C . THR A 1 89 ? 11.595 -11.694 -2.984 1.00 80.81 89 THR A C 1
ATOM 718 O O . THR A 1 89 ? 12.041 -12.495 -2.162 1.00 80.81 89 THR A O 1
ATOM 721 N N . PRO A 1 90 ? 12.412 -10.897 -3.704 1.00 67.69 90 PRO A N 1
ATOM 722 C CA . PRO A 1 90 ? 13.856 -11.125 -3.830 1.00 67.69 90 PRO A CA 1
ATOM 723 C C . PRO A 1 90 ? 14.634 -11.330 -2.522 1.00 67.69 90 PRO A C 1
ATOM 725 O O . PRO A 1 90 ? 15.643 -12.023 -2.525 1.00 67.69 90 PRO A O 1
ATOM 728 N N . ARG A 1 91 ? 14.165 -10.763 -1.404 1.00 65.44 91 ARG A N 1
ATOM 729 C CA . ARG A 1 91 ? 14.809 -10.862 -0.086 1.00 65.44 91 ARG A CA 1
ATOM 730 C C . ARG A 1 91 ? 14.402 -12.096 0.741 1.00 65.44 91 ARG A C 1
ATOM 732 O O . ARG A 1 91 ? 15.057 -12.378 1.735 1.00 65.44 91 ARG A O 1
ATOM 739 N N . LEU A 1 92 ? 13.340 -12.817 0.364 1.00 57.19 92 LEU A N 1
ATOM 740 C CA . LEU A 1 92 ? 12.888 -14.046 1.043 1.00 57.19 92 LEU A CA 1
ATOM 741 C C . LEU A 1 92 ? 13.543 -15.322 0.497 1.00 57.19 92 LEU A C 1
ATOM 743 O O . LEU A 1 92 ? 13.304 -16.405 1.027 1.00 57.19 92 LEU A O 1
ATOM 747 N N . LYS A 1 93 ? 14.386 -15.207 -0.533 1.00 55.12 93 LYS A N 1
ATOM 748 C CA . LYS A 1 93 ? 15.251 -16.303 -0.968 1.00 55.12 93 LYS A CA 1
ATOM 749 C C . LYS A 1 93 ? 16.350 -16.482 0.086 1.00 55.12 93 LYS A C 1
ATOM 751 O O . LYS A 1 93 ? 17.265 -15.663 0.142 1.00 55.12 93 LYS A O 1
ATOM 756 N N . GLN A 1 94 ? 16.177 -17.475 0.959 1.00 49.19 94 GLN A N 1
ATOM 757 C CA . GLN A 1 94 ? 17.226 -17.962 1.863 1.00 49.19 94 GLN A CA 1
ATOM 758 C C . GLN A 1 94 ? 18.354 -18.613 1.065 1.00 49.19 94 GLN A C 1
ATOM 760 O O . GLN A 1 94 ? 18.041 -19.268 0.043 1.00 49.19 94 GLN A O 1
#

Secondary structure (DSSP, 8-state):
-HHHHHHHHHTT--EE-S---TT-HHHHHTTHHHHHHHTTTSS-EEEEE-GGGGGPBPTTTSSBPPHHHHHHIIIIII--SEEEE-TTSTTS--

pLDDT: mean 93.45, std 8.82, range [49.19, 98.31]